Protein AF-A0A950MV68-F1 (afdb_monomer_lite)

Structure (mmCIF, N/CA/C/O backbone):
data_AF-A0A950MV68-F1
#
_entry.id   AF-A0A950MV68-F1
#
loop_
_atom_site.group_PDB
_atom_site.id
_atom_site.type_symbol
_atom_site.label_atom_id
_atom_site.label_alt_id
_atom_site.label_comp_id
_atom_site.label_asym_id
_atom_site.label_entity_id
_atom_site.label_seq_id
_atom_site.pdbx_PDB_ins_code
_atom_site.Cartn_x
_atom_site.Cartn_y
_atom_site.Cartn_z
_atom_site.occupancy
_atom_site.B_iso_or_equiv
_atom_site.auth_seq_id
_atom_site.auth_comp_id
_atom_site.auth_asym_id
_atom_site.auth_atom_id
_atom_site.pdbx_PDB_model_num
ATOM 1 N N . MET A 1 1 ? -1.011 -9.817 0.058 1.00 79.75 1 MET A N 1
ATOM 2 C CA . MET A 1 1 ? 0.125 -9.068 -0.521 1.00 79.75 1 MET A CA 1
ATOM 3 C C . MET A 1 1 ? 0.072 -9.214 -2.033 1.00 79.75 1 MET A C 1
ATOM 5 O O . MET A 1 1 ? -0.071 -10.337 -2.501 1.00 79.75 1 MET A O 1
ATOM 9 N N . LEU A 1 2 ? 0.145 -8.109 -2.777 1.00 86.62 2 LEU A N 1
ATOM 10 C CA . LEU A 1 2 ? 0.116 -8.089 -4.243 1.00 86.62 2 LEU A CA 1
ATOM 11 C C . LEU A 1 2 ? 1.363 -7.388 -4.789 1.00 86.62 2 LEU A C 1
ATOM 13 O O . LEU A 1 2 ? 1.821 -6.392 -4.232 1.00 86.62 2 LEU A O 1
ATOM 17 N N . VAL A 1 3 ? 1.891 -7.887 -5.904 1.00 89.75 3 VAL A N 1
ATOM 18 C CA . VAL A 1 3 ? 3.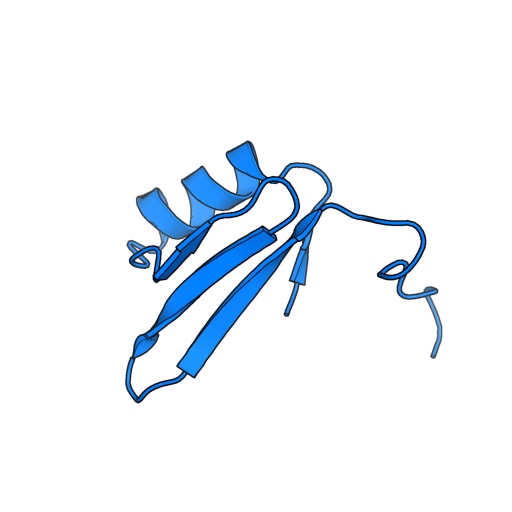000 -7.246 -6.620 1.00 89.75 3 VAL A CA 1
ATOM 19 C C . VAL A 1 3 ? 2.436 -6.445 -7.786 1.00 89.75 3 VAL A C 1
ATOM 21 O O . VAL A 1 3 ? 1.667 -6.974 -8.586 1.00 89.75 3 VAL A O 1
ATOM 24 N N . CYS A 1 4 ? 2.839 -5.184 -7.908 1.00 87.12 4 CYS A N 1
ATOM 25 C CA . CYS A 1 4 ? 2.425 -4.292 -8.984 1.00 87.12 4 CYS A CA 1
ATOM 26 C C . CYS A 1 4 ? 3.619 -3.807 -9.815 1.00 87.12 4 CYS A C 1
ATOM 28 O O . CYS A 1 4 ? 4.745 -3.672 -9.326 1.00 87.12 4 CYS A O 1
ATOM 30 N N . SER A 1 5 ? 3.362 -3.523 -11.092 1.00 87.81 5 SER A N 1
ATOM 31 C CA . SER A 1 5 ? 4.325 -2.883 -11.996 1.00 87.81 5 SER A CA 1
ATOM 32 C C . SER A 1 5 ? 4.467 -1.383 -11.730 1.00 87.81 5 SER A C 1
ATOM 34 O O . SER A 1 5 ? 5.560 -0.846 -11.870 1.00 87.81 5 SER A O 1
ATOM 36 N N . ASP A 1 6 ? 3.384 -0.729 -11.309 1.00 90.38 6 ASP A N 1
ATOM 37 C CA . ASP A 1 6 ? 3.324 0.705 -11.026 1.00 90.38 6 ASP A CA 1
ATOM 38 C C . ASP A 1 6 ? 2.628 0.941 -9.681 1.00 90.38 6 ASP A C 1
ATOM 40 O O . ASP A 1 6 ? 1.446 0.627 -9.507 1.00 90.38 6 ASP A O 1
ATOM 44 N N . LEU A 1 7 ? 3.386 1.471 -8.721 1.00 91.31 7 LEU A N 1
ATOM 45 C CA . LEU A 1 7 ? 2.921 1.683 -7.355 1.00 91.31 7 LEU A CA 1
ATOM 46 C C . LEU A 1 7 ? 1.976 2.884 -7.241 1.00 91.31 7 LEU A C 1
ATOM 48 O O . LEU A 1 7 ? 1.009 2.813 -6.488 1.00 91.31 7 LEU A O 1
ATOM 52 N N . GLU A 1 8 ? 2.218 3.966 -7.983 1.00 92.56 8 GLU A N 1
ATOM 53 C CA . GLU A 1 8 ? 1.385 5.171 -7.899 1.00 92.56 8 GLU A CA 1
ATOM 54 C C . GLU A 1 8 ? 0.039 4.954 -8.575 1.00 92.56 8 GLU A C 1
ATOM 56 O O . GLU A 1 8 ? -1.006 5.258 -7.997 1.00 92.56 8 GLU A O 1
ATOM 61 N N . ARG A 1 9 ? 0.044 4.335 -9.759 1.00 93.62 9 ARG A 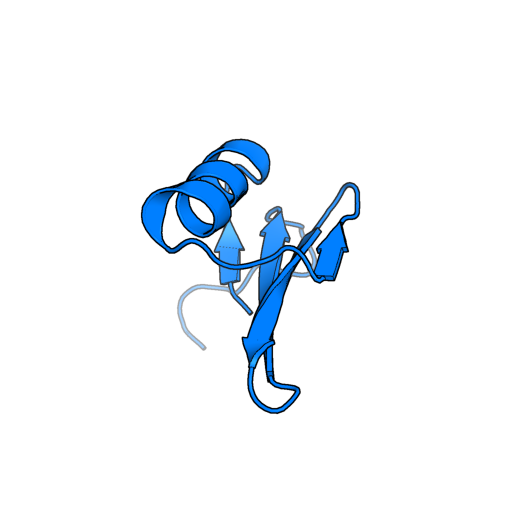N 1
ATOM 62 C CA . ARG A 1 9 ? -1.197 3.985 -10.447 1.00 93.62 9 ARG A CA 1
ATOM 63 C C . ARG A 1 9 ? -2.032 3.010 -9.621 1.00 93.62 9 ARG A C 1
ATOM 65 O O . ARG A 1 9 ? -3.240 3.198 -9.486 1.00 93.62 9 ARG A O 1
ATOM 72 N N . SER A 1 10 ? -1.392 1.992 -9.041 1.00 93.44 10 SER A N 1
ATOM 73 C CA . SER A 1 10 ? -2.082 1.031 -8.173 1.00 93.44 10 SER A CA 1
ATOM 74 C C . SER A 1 10 ? -2.636 1.720 -6.929 1.00 93.44 10 SER A C 1
ATOM 76 O O . SER A 1 10 ? -3.789 1.490 -6.575 1.00 93.44 10 SER 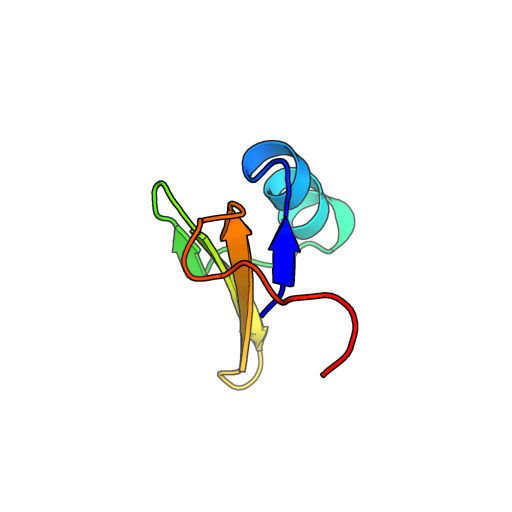A O 1
ATOM 78 N N . ARG A 1 11 ? -1.871 2.628 -6.306 1.00 94.25 11 ARG A N 1
ATOM 79 C CA . ARG A 1 11 ? -2.348 3.425 -5.171 1.00 94.25 11 ARG A CA 1
ATOM 80 C C . ARG A 1 11 ? -3.642 4.154 -5.493 1.00 94.25 11 ARG A C 1
ATOM 82 O O . ARG A 1 11 ? -4.578 4.058 -4.709 1.00 94.25 11 ARG A O 1
ATOM 89 N N . ASN A 1 12 ? -3.683 4.871 -6.615 1.00 95.00 12 ASN A N 1
ATOM 90 C CA . ASN A 1 12 ? -4.854 5.661 -6.995 1.00 95.00 12 ASN A CA 1
ATOM 91 C C . ASN A 1 12 ? -6.080 4.758 -7.143 1.00 95.00 12 ASN A C 1
ATOM 93 O O . ASN A 1 12 ? -7.139 5.079 -6.624 1.00 95.00 12 ASN A O 1
ATOM 97 N N . PHE A 1 13 ? -5.927 3.574 -7.739 1.00 94.94 13 PHE A N 1
ATOM 98 C CA . PHE A 1 13 ? -7.018 2.606 -7.816 1.00 94.94 13 PHE A CA 1
ATOM 99 C C . PHE A 1 13 ? -7.541 2.193 -6.427 1.00 94.94 13 PHE A C 1
ATOM 101 O O . PHE A 1 13 ? -8.726 2.358 -6.140 1.00 94.94 13 PHE A O 1
ATOM 108 N N . TYR A 1 14 ? -6.674 1.708 -5.532 1.00 94.06 14 TYR A N 1
ATOM 109 C CA . TYR A 1 14 ? -7.109 1.237 -4.208 1.00 94.06 14 TYR A CA 1
ATOM 110 C C . TYR A 1 14 ? -7.636 2.372 -3.311 1.00 94.06 14 TYR A C 1
ATOM 112 O O . TYR A 1 14 ? -8.624 2.188 -2.601 1.00 94.06 14 TYR A O 1
ATOM 120 N N . ALA A 1 15 ? -7.028 3.556 -3.365 1.00 93.94 15 ALA A N 1
ATOM 121 C CA . ALA A 1 15 ? -7.432 4.694 -2.544 1.00 93.94 15 ALA A CA 1
ATOM 122 C C . ALA A 1 15 ? -8.679 5.410 -3.085 1.00 93.94 15 ALA A C 1
ATOM 124 O O . ALA A 1 15 ? -9.523 5.850 -2.310 1.00 93.94 15 ALA A O 1
ATOM 125 N N . GLU A 1 16 ? -8.822 5.552 -4.404 1.00 94.62 16 GLU A N 1
ATOM 126 C CA . GLU A 1 16 ? -9.880 6.383 -4.990 1.00 94.62 16 GLU A CA 1
ATOM 127 C C . GLU A 1 16 ? -11.100 5.575 -5.418 1.00 94.62 16 GLU A C 1
ATOM 129 O O . GLU A 1 16 ? -12.219 6.058 -5.232 1.00 94.62 16 GLU A O 1
ATOM 134 N N . VAL A 1 17 ? -10.903 4.366 -5.954 1.00 93.44 17 VAL A N 1
ATOM 135 C CA . VAL A 1 17 ? -12.000 3.496 -6.412 1.00 93.44 17 VAL A CA 1
ATOM 136 C C . VAL A 1 17 ? -12.538 2.682 -5.247 1.00 93.44 17 VAL A C 1
ATOM 138 O O . VAL A 1 17 ? -13.735 2.698 -4.983 1.00 93.44 17 VAL A O 1
ATOM 141 N N . LEU A 1 18 ? -11.646 2.007 -4.520 1.00 90.75 18 LEU A N 1
ATOM 142 C CA . LEU A 1 18 ? -12.030 1.145 -3.398 1.00 90.75 18 LEU A CA 1
ATOM 143 C C . LEU A 1 18 ? -12.133 1.901 -2.068 1.00 90.75 18 LEU A C 1
ATOM 145 O O . LEU A 1 18 ? -12.533 1.313 -1.068 1.00 90.75 18 LEU A O 1
ATOM 149 N N . LYS A 1 19 ? -11.794 3.199 -2.060 1.00 94.69 19 LYS A N 1
ATOM 150 C CA . LYS A 1 19 ? -11.835 4.073 -0.875 1.00 94.69 19 LYS A CA 1
ATOM 151 C C . LYS A 1 19 ? -11.074 3.501 0.324 1.00 94.69 19 LYS A C 1
ATOM 153 O O . LYS A 1 19 ? -11.419 3.789 1.468 1.00 94.69 19 LYS A O 1
ATOM 158 N N . LEU A 1 20 ? -10.032 2.706 0.069 1.00 95.19 20 LEU A N 1
ATOM 159 C CA . LEU A 1 20 ? -9.259 2.093 1.138 1.00 95.19 20 LEU A CA 1
ATOM 160 C C . LEU A 1 20 ? -8.306 3.122 1.762 1.00 95.19 20 LEU A C 1
ATOM 162 O O . LEU A 1 20 ? -7.516 3.744 1.041 1.00 95.19 20 LEU A O 1
ATOM 166 N N . PRO A 1 21 ? -8.333 3.299 3.093 1.00 95.31 21 PRO A N 1
ATOM 167 C CA . PRO A 1 21 ? -7.416 4.196 3.773 1.00 95.31 21 PRO A CA 1
ATOM 168 C C . PRO A 1 21 ? -5.988 3.644 3.737 1.00 95.31 21 PRO A C 1
ATOM 170 O O . PRO A 1 21 ? -5.745 2.450 3.929 1.00 95.31 21 PRO A O 1
ATOM 173 N N . ILE A 1 22 ? -5.025 4.536 3.507 1.00 95.12 22 ILE A N 1
ATOM 174 C CA . ILE A 1 22 ? -3.600 4.200 3.535 1.00 95.12 22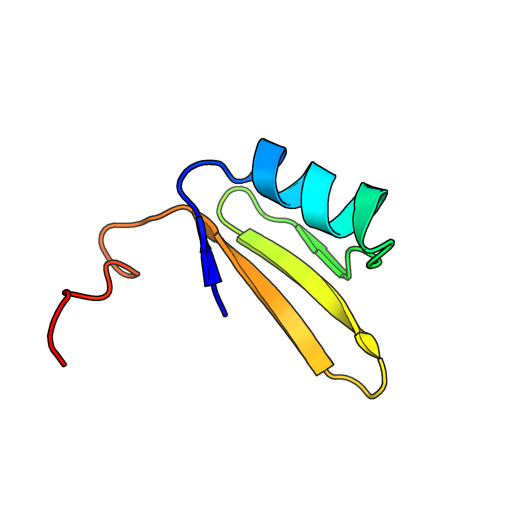 ILE A CA 1
ATOM 175 C C . ILE A 1 22 ? -3.149 4.138 4.993 1.00 95.12 22 ILE A C 1
ATOM 177 O O . ILE A 1 22 ? -3.252 5.124 5.720 1.00 95.12 22 ILE A O 1
ATOM 181 N N . LYS A 1 23 ? -2.604 2.992 5.395 1.00 95.06 23 LYS A N 1
ATOM 182 C CA . LYS A 1 23 ? -2.018 2.777 6.719 1.00 95.06 23 LYS A CA 1
ATOM 183 C C . LYS A 1 23 ? -0.543 3.151 6.747 1.00 95.06 23 LYS A C 1
ATOM 185 O O . LYS A 1 23 ? -0.070 3.776 7.691 1.00 95.06 23 LYS A O 1
ATOM 190 N N . THR A 1 24 ? 0.211 2.753 5.726 1.00 94.69 24 THR A N 1
ATOM 191 C CA . THR A 1 24 ? 1.658 2.998 5.649 1.00 94.69 24 THR A CA 1
ATOM 192 C C . THR A 1 24 ? 2.094 3.125 4.194 1.00 94.69 24 THR A C 1
ATOM 194 O O . THR A 1 24 ? 1.553 2.461 3.311 1.00 94.69 24 THR A O 1
ATOM 197 N N . ARG A 1 25 ? 3.069 4.000 3.928 1.00 94.25 25 ARG A N 1
ATOM 198 C CA . ARG A 1 25 ? 3.646 4.215 2.596 1.00 94.25 25 ARG A CA 1
ATOM 199 C C . ARG A 1 25 ? 5.163 4.264 2.691 1.00 94.25 25 ARG A C 1
ATOM 201 O O . ARG A 1 25 ? 5.712 4.996 3.507 1.00 94.25 25 ARG A O 1
ATOM 208 N N . THR A 1 26 ? 5.814 3.535 1.797 1.00 92.75 26 THR A N 1
ATOM 209 C CA . THR A 1 26 ? 7.257 3.578 1.565 1.00 92.75 26 THR A CA 1
ATOM 210 C C . THR A 1 26 ? 7.533 3.818 0.078 1.00 92.75 26 THR A C 1
ATOM 212 O O . THR A 1 26 ? 6.614 3.910 -0.741 1.00 92.75 26 THR A O 1
ATOM 215 N N . GLU A 1 27 ? 8.806 3.917 -0.300 1.00 90.50 27 GLU A N 1
ATOM 216 C CA . GLU A 1 27 ? 9.206 4.009 -1.710 1.00 90.50 27 GLU A CA 1
ATOM 217 C C . GLU A 1 27 ? 8.882 2.726 -2.509 1.00 90.50 27 GLU A C 1
ATOM 219 O O . GLU A 1 27 ? 8.683 2.763 -3.732 1.00 90.50 27 GLU A O 1
ATOM 224 N N . LEU A 1 28 ? 8.820 1.586 -1.813 1.00 90.56 28 LEU A N 1
ATOM 225 C CA . LEU A 1 28 ? 8.686 0.254 -2.404 1.00 90.56 28 LEU A CA 1
ATOM 226 C C . LEU A 1 28 ? 7.303 -0.367 -2.198 1.00 90.56 28 LEU A C 1
ATOM 228 O O . LEU A 1 28 ? 6.960 -1.305 -2.921 1.00 90.56 28 LEU A O 1
ATOM 232 N N . SER A 1 29 ? 6.515 0.125 -1.244 1.00 93.69 29 SER A N 1
ATOM 233 C CA . SER A 1 29 ? 5.240 -0.481 -0.865 1.00 93.69 29 SER A CA 1
ATOM 234 C C . SER A 1 29 ? 4.227 0.510 -0.310 1.00 93.69 29 SER A C 1
ATOM 236 O O . SER A 1 29 ? 4.573 1.591 0.170 1.00 93.69 29 SER A O 1
ATOM 238 N N . ILE A 1 30 ? 2.958 0.116 -0.363 1.00 95.50 30 ILE A N 1
ATOM 239 C CA . ILE A 1 30 ? 1.841 0.819 0.264 1.00 95.50 30 ILE A CA 1
ATOM 240 C C . ILE A 1 30 ? 0.945 -0.224 0.920 1.00 95.50 30 ILE A C 1
ATOM 242 O O . ILE A 1 30 ? 0.538 -1.181 0.265 1.00 95.50 30 ILE A O 1
ATOM 246 N N . ASP A 1 31 ? 0.622 -0.009 2.189 1.00 95.81 31 ASP A N 1
ATOM 247 C CA . ASP A 1 31 ? -0.299 -0.846 2.945 1.00 95.81 31 ASP A CA 1
ATOM 248 C C . ASP A 1 31 ? -1.616 -0.105 3.154 1.00 95.81 31 ASP A C 1
ATOM 250 O O . ASP A 1 31 ? -1.642 1.023 3.656 1.00 95.81 31 ASP A O 1
ATOM 254 N N . PHE A 1 32 ? -2.714 -0.755 2.783 1.00 96.25 32 PHE A N 1
ATOM 255 C CA . PHE A 1 32 ? -4.076 -0.289 3.015 1.00 96.25 32 PHE A CA 1
ATOM 256 C C . PHE A 1 32 ? -4.690 -1.014 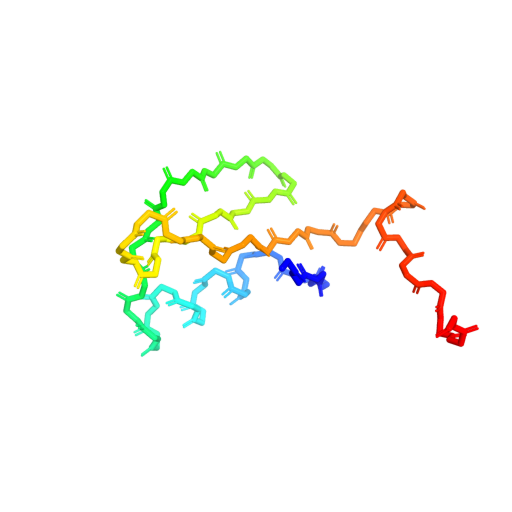4.208 1.00 96.25 32 PHE A C 1
ATOM 258 O O . PHE A 1 32 ? -4.453 -2.207 4.394 1.00 96.25 32 PHE A O 1
ATOM 265 N N . GLU A 1 33 ? -5.495 -0.316 5.001 1.00 95.50 33 GLU A N 1
ATOM 266 C CA . GLU A 1 33 ? -6.278 -0.931 6.075 1.00 95.50 33 GLU A CA 1
ATOM 267 C C . GLU A 1 33 ? -7.603 -1.458 5.504 1.00 95.50 33 GLU A C 1
ATOM 269 O O . GLU A 1 33 ? -8.328 -0.738 4.817 1.00 95.50 33 GLU A O 1
ATOM 274 N N . LEU A 1 34 ? -7.902 -2.730 5.775 1.00 92.50 34 LEU A N 1
ATOM 275 C CA . LEU A 1 34 ? -9.150 -3.391 5.378 1.00 92.50 34 LEU A CA 1
ATOM 276 C C . LEU A 1 34 ? -10.175 -3.435 6.523 1.00 92.50 34 LEU A C 1
ATOM 278 O O . LEU A 1 34 ? -11.319 -3.830 6.304 1.00 92.50 34 LEU A O 1
ATOM 282 N N . GLY A 1 35 ? -9.774 -3.033 7.734 1.00 90.06 35 GLY A N 1
ATOM 283 C CA . GLY A 1 35 ? -10.562 -3.163 8.952 1.00 90.06 35 GLY A CA 1
ATOM 284 C C . GLY A 1 35 ? -10.231 -4.449 9.709 1.00 90.06 35 GLY A C 1
ATOM 285 O O . GLY A 1 35 ? -9.605 -5.370 9.184 1.00 90.06 35 GLY A O 1
ATOM 286 N N . ASN A 1 36 ? -10.647 -4.511 10.977 1.00 90.50 36 ASN A N 1
ATOM 287 C CA . ASN A 1 36 ? -10.394 -5.644 11.881 1.00 90.50 36 ASN A CA 1
ATOM 288 C C . ASN A 1 36 ? -8.900 -5.993 12.043 1.00 90.50 36 ASN A C 1
ATOM 290 O O . ASN A 1 36 ? -8.547 -7.139 12.309 1.00 90.50 36 ASN A O 1
ATOM 294 N N . GLY A 1 37 ? -8.018 -5.003 11.864 1.00 89.56 37 GLY A N 1
ATOM 295 C CA . GLY A 1 37 ? -6.569 -5.177 11.938 1.00 89.56 37 GLY A CA 1
ATOM 296 C C . GLY A 1 37 ? -5.948 -5.830 10.700 1.00 89.56 37 GLY A C 1
ATOM 297 O O . GLY A 1 37 ? -4.740 -6.074 10.697 1.00 89.56 37 GLY A O 1
ATOM 298 N N . ALA A 1 38 ? -6.734 -6.105 9.656 1.00 93.00 38 ALA A N 1
ATOM 299 C CA . ALA A 1 38 ? -6.252 -6.692 8.415 1.00 93.00 38 ALA A CA 1
ATOM 300 C C . ALA A 1 38 ? -5.716 -5.622 7.455 1.00 93.00 38 ALA A C 1
ATOM 302 O O . ALA A 1 38 ? -6.264 -4.524 7.333 1.00 93.00 38 ALA A O 1
ATOM 303 N N . THR A 1 39 ? -4.660 -5.963 6.714 1.00 95.00 39 THR A N 1
ATOM 304 C CA . THR A 1 39 ? -4.030 -5.048 5.759 1.00 95.00 39 THR A CA 1
ATOM 305 C C . THR A 1 39 ? -3.854 -5.666 4.377 1.00 95.00 39 THR A C 1
ATOM 307 O O . THR A 1 39 ? -3.595 -6.861 4.217 1.00 95.00 39 THR A O 1
ATOM 310 N N . LEU A 1 40 ? -3.966 -4.820 3.353 1.00 92.81 40 LEU A N 1
ATOM 311 C CA . LEU A 1 40 ? -3.613 -5.142 1.977 1.00 92.81 40 LEU A CA 1
ATOM 312 C C . LEU A 1 40 ? -2.340 -4.391 1.592 1.00 92.81 40 LEU A C 1
ATOM 314 O O . LEU A 1 40 ? -2.384 -3.194 1.328 1.00 92.81 40 LEU A O 1
ATOM 318 N N . GLY A 1 41 ? -1.221 -5.108 1.515 1.00 93.94 41 GLY A N 1
ATOM 319 C CA . GLY A 1 41 ? 0.036 -4.565 1.000 1.00 93.94 41 GLY A CA 1
ATOM 320 C C . GLY A 1 41 ? 0.170 -4.717 -0.513 1.00 93.94 41 GLY A C 1
ATOM 321 O O . GLY A 1 41 ? 0.036 -5.832 -1.038 1.00 93.94 41 GLY A O 1
ATOM 322 N N . ILE A 1 42 ? 0.472 -3.614 -1.201 1.00 94.12 42 ILE A N 1
ATOM 323 C CA . ILE A 1 42 ? 0.932 -3.587 -2.595 1.00 94.12 42 ILE A CA 1
ATOM 324 C C . ILE A 1 42 ? 2.417 -3.229 -2.644 1.00 94.12 42 ILE A C 1
ATOM 326 O O . ILE A 1 42 ? 2.873 -2.317 -1.956 1.00 94.12 42 ILE A O 1
ATOM 330 N N . HIS A 1 43 ? 3.184 -3.944 -3.462 1.00 92.88 43 HIS A N 1
ATOM 331 C CA . HIS A 1 43 ? 4.635 -3.786 -3.543 1.00 92.88 43 HIS A CA 1
ATOM 332 C C . HIS A 1 43 ? 5.084 -3.623 -4.989 1.00 92.88 43 HIS A C 1
ATOM 334 O O . HIS A 1 43 ? 4.617 -4.344 -5.874 1.00 92.88 43 HIS A O 1
ATOM 340 N N . LYS A 1 44 ? 6.052 -2.731 -5.230 1.00 88.88 44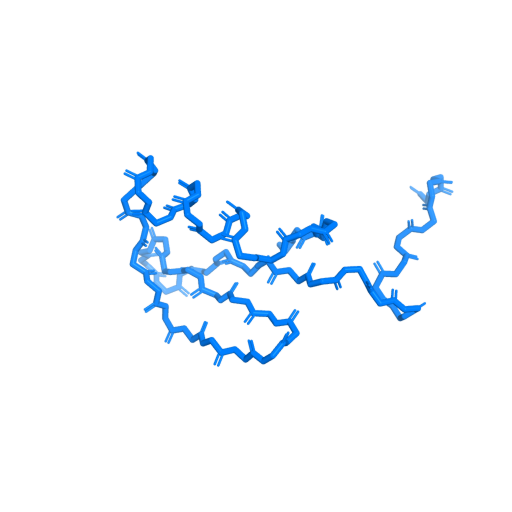 LYS A N 1
ATOM 341 C CA . LYS A 1 44 ? 6.775 -2.704 -6.506 1.00 88.88 44 LYS A CA 1
ATOM 342 C C . LYS A 1 44 ? 7.390 -4.074 -6.759 1.00 88.88 44 LYS A C 1
ATOM 344 O O . LYS A 1 44 ? 7.935 -4.704 -5.851 1.00 88.88 44 LYS A O 1
ATOM 349 N N . ARG A 1 45 ? 7.356 -4.520 -8.014 1.00 81.38 45 ARG A N 1
ATOM 350 C CA . ARG A 1 45 ? 8.123 -5.693 -8.437 1.00 81.38 45 ARG A CA 1
ATOM 351 C C . ARG A 1 45 ? 9.606 -5.456 -8.140 1.00 81.38 45 ARG A C 1
ATOM 353 O O . ARG A 1 45 ? 10.239 -4.600 -8.748 1.00 81.38 45 ARG A O 1
ATOM 360 N N . THR A 1 46 ? 10.162 -6.247 -7.231 1.00 74.06 46 THR A N 1
ATOM 361 C CA . THR A 1 46 ? 11.602 -6.307 -6.959 1.00 74.06 46 THR A CA 1
ATOM 362 C C . THR A 1 46 ? 12.135 -7.686 -7.326 1.00 74.06 46 THR A C 1
ATOM 364 O O . THR A 1 46 ? 11.371 -8.638 -7.493 1.00 74.06 46 THR A O 1
ATOM 367 N N . ARG A 1 47 ? 13.462 -7.819 -7.432 1.00 65.75 47 ARG A N 1
ATOM 368 C CA . ARG A 1 47 ? 14.121 -9.109 -7.698 1.00 65.75 47 ARG A CA 1
ATOM 369 C C . ARG A 1 47 ? 13.831 -10.156 -6.608 1.00 65.75 47 ARG A C 1
ATOM 371 O O . ARG A 1 47 ? 13.871 -11.344 -6.900 1.00 65.75 47 ARG A O 1
ATOM 378 N N . LEU A 1 48 ? 13.517 -9.707 -5.388 1.00 64.62 48 LEU A N 1
ATOM 379 C CA . LEU A 1 48 ? 13.173 -10.543 -4.231 1.00 64.62 48 LEU A CA 1
ATOM 380 C C . LEU A 1 48 ? 11.701 -10.980 -4.225 1.00 64.62 48 LEU A C 1
ATOM 382 O O . LEU A 1 48 ? 11.407 -12.116 -3.881 1.00 64.62 48 LEU A O 1
ATOM 386 N N . LEU A 1 49 ? 10.782 -10.101 -4.637 1.00 58.72 49 LEU A N 1
ATOM 387 C CA . LEU A 1 49 ? 9.340 -10.385 -4.710 1.00 58.72 49 LEU A CA 1
ATOM 388 C C . LEU A 1 49 ? 8.909 -10.930 -6.081 1.00 58.72 49 LEU A C 1
ATOM 390 O O . LEU A 1 49 ? 7.722 -10.954 -6.408 1.00 58.72 49 LEU A O 1
ATOM 394 N N . ALA A 1 50 ? 9.867 -11.345 -6.911 1.00 57.53 50 ALA A N 1
ATOM 395 C CA . ALA A 1 50 ? 9.596 -12.001 -8.178 1.00 57.53 50 ALA A CA 1
ATOM 396 C C . ALA A 1 50 ? 9.038 -13.406 -7.908 1.00 57.53 50 ALA A C 1
ATOM 398 O O . ALA A 1 50 ? 9.777 -14.389 -7.891 1.00 57.53 50 ALA A O 1
ATOM 399 N N . VAL A 1 51 ? 7.724 -13.497 -7.693 1.00 55.62 51 VAL A N 1
ATOM 400 C CA . VAL A 1 51 ? 7.006 -14.773 -7.731 1.00 55.62 51 VAL A CA 1
ATOM 401 C C . VAL A 1 51 ? 7.237 -15.360 -9.121 1.00 55.62 51 VAL A C 1
ATOM 403 O O . VAL A 1 51 ? 6.836 -14.773 -10.130 1.00 55.62 51 VAL A O 1
ATOM 406 N N . ARG A 1 52 ? 7.960 -16.480 -9.184 1.00 50.88 52 ARG A N 1
ATOM 407 C CA . ARG A 1 52 ? 8.138 -17.226 -10.430 1.00 50.88 52 ARG A CA 1
ATOM 408 C C . ARG A 1 52 ? 6.769 -17.796 -10.818 1.00 50.88 52 ARG A C 1
ATOM 410 O O . ARG A 1 52 ? 6.119 -18.386 -9.957 1.00 50.88 52 ARG A O 1
ATOM 417 N N . PRO A 1 53 ? 6.303 -17.629 -12.065 1.00 40.06 53 PRO A N 1
ATOM 418 C CA . PRO A 1 53 ? 5.106 -18.331 -12.506 1.00 40.06 53 PRO A CA 1
ATOM 419 C C . PRO A 1 53 ? 5.380 -19.844 -12.445 1.00 40.06 53 PRO A C 1
ATOM 421 O O . PRO A 1 53 ? 6.317 -20.313 -13.086 1.00 40.06 53 PRO A O 1
ATOM 424 N N . GLY A 1 54 ? 4.597 -20.582 -11.648 1.00 50.16 54 GLY A N 1
ATOM 425 C CA . GLY A 1 54 ? 4.695 -22.043 -11.506 1.00 50.16 54 GLY A CA 1
ATOM 426 C C . GLY A 1 54 ? 5.353 -22.539 -10.212 1.00 50.16 54 GLY A C 1
ATOM 427 O O . GLY A 1 54 ? 6.302 -23.314 -10.282 1.00 50.16 54 GLY A O 1
ATOM 428 N N . SER A 1 55 ? 4.860 -22.095 -9.049 1.00 41.00 55 SER A N 1
ATOM 429 C CA . SER A 1 55 ? 5.078 -22.804 -7.770 1.00 41.00 55 SER A CA 1
ATOM 430 C C . SER A 1 55 ? 3.782 -23.475 -7.348 1.00 41.00 55 SER A C 1
ATOM 432 O O . SER A 1 55 ? 2.738 -22.804 -7.517 1.00 41.00 55 SER A O 1
#

pLDDT: mean 85.66, std 15.05, range [40.06, 96.25]

Foldseek 3Di:
DEEDQDAVVVCCCCCPVVVFDWPDDDPFWTWTDPDPPDIDIYGYDDPVPPPDPDD

Radius of gyration: 11.68 Å; chains: 1; bounding box: 26×29×24 Å

Sequence (55 aa):
MLVCSDLERSRNFYAEVLKLPIKTRTELSIDFELGNGATLGIHKRTRLLAVRPGS

Secondary structure (DSSP, 8-state):
-EEES-HHHHHHIIIIIS-PPEEEE-SSEEEEEEETTEEEEEEE--SSS---S--